Protein AF-A0AB38UM83-F1 (afdb_monomer_lite)

pLDDT: mean 89.96, std 9.41, range [59.03, 97.0]

Secondary structure (DSSP, 8-state):
-PPPP-GGG--S--EEEEETT-TT-SS--HHHHHHHHT-EEEEETT--TTGGGSTTGGGT-

Structure (mmCIF, N/CA/C/O backbone):
data_AF-A0AB38UM83-F1
#
_entry.id   AF-A0AB38UM83-F1
#
loop_
_atom_site.group_PDB
_atom_site.id
_atom_site.type_symbol
_atom_site.label_atom_id
_atom_site.label_alt_id
_atom_site.label_comp_id
_atom_site.label_asym_id
_atom_site.label_entity_id
_atom_site.label_seq_id
_atom_site.pdbx_PDB_ins_code
_atom_site.Cartn_x
_atom_site.Cartn_y
_atom_site.Cartn_z
_atom_site.occupancy
_atom_site.B_iso_or_equiv
_atom_site.auth_seq_id
_atom_site.auth_comp_id
_atom_site.auth_asym_id
_atom_site.auth_atom_id
_atom_site.pdbx_PDB_model_num
ATOM 1 N N . MET A 1 1 ? 14.285 -16.218 7.214 1.00 59.03 1 MET A N 1
ATOM 2 C CA . MET A 1 1 ? 13.102 -15.343 7.051 1.00 59.03 1 MET A CA 1
ATOM 3 C C . MET A 1 1 ? 12.670 -14.799 8.402 1.00 59.03 1 MET A C 1
ATOM 5 O O . MET A 1 1 ? 12.604 -15.570 9.353 1.00 59.03 1 MET A O 1
ATOM 9 N N . ARG A 1 2 ? 12.397 -13.493 8.513 1.00 68.88 2 ARG A N 1
ATOM 10 C CA . ARG A 1 2 ? 11.771 -12.929 9.720 1.00 68.88 2 ARG A CA 1
ATOM 11 C C . ARG A 1 2 ? 10.298 -13.330 9.759 1.00 68.88 2 ARG A C 1
ATOM 13 O O . ARG A 1 2 ? 9.622 -13.300 8.736 1.00 68.88 2 ARG A O 1
ATOM 20 N N . ARG A 1 3 ? 9.815 -13.715 10.939 1.00 83.62 3 ARG A N 1
ATOM 21 C CA . ARG A 1 3 ? 8.407 -14.057 11.162 1.00 83.62 3 ARG A CA 1
ATOM 22 C C . ARG A 1 3 ? 7.577 -12.769 11.160 1.00 83.62 3 ARG A C 1
ATOM 24 O O . ARG A 1 3 ? 7.989 -11.796 11.789 1.00 83.62 3 ARG A O 1
ATOM 31 N N . LEU A 1 4 ? 6.436 -12.766 10.471 1.00 88.06 4 LEU A N 1
ATOM 32 C CA . LEU A 1 4 ? 5.506 -11.634 10.512 1.00 88.06 4 LEU A CA 1
ATOM 33 C C . LEU A 1 4 ? 4.936 -11.451 11.934 1.00 88.06 4 LEU A C 1
ATOM 35 O O . LEU A 1 4 ? 4.774 -12.450 12.652 1.00 88.06 4 LEU A O 1
ATOM 39 N N . PRO A 1 5 ? 4.620 -10.207 12.345 1.00 91.94 5 PRO A N 1
ATOM 40 C CA . PRO A 1 5 ? 3.851 -9.942 13.557 1.00 91.94 5 PRO A CA 1
ATOM 41 C C . PRO A 1 5 ? 2.560 -10.766 13.619 1.00 91.94 5 PRO A C 1
ATOM 43 O O . PRO A 1 5 ? 1.957 -11.078 12.593 1.00 91.94 5 PRO A O 1
ATOM 46 N N . ASN A 1 6 ? 2.098 -11.096 14.827 1.00 94.38 6 ASN A N 1
ATOM 47 C CA . ASN A 1 6 ? 0.825 -11.794 14.992 1.00 94.38 6 ASN A CA 1
ATOM 48 C C . ASN A 1 6 ? -0.331 -10.902 14.509 1.00 94.38 6 ASN A C 1
ATOM 50 O O . ASN A 1 6 ? -0.644 -9.909 15.163 1.00 94.38 6 ASN A O 1
ATOM 54 N N . ALA A 1 7 ? -0.980 -11.288 13.407 1.00 94.69 7 ALA A N 1
ATOM 55 C CA . ALA A 1 7 ? -2.082 -10.539 12.805 1.00 94.69 7 ALA A CA 1
ATOM 56 C C . ALA A 1 7 ? -3.224 -10.237 13.788 1.00 94.69 7 ALA A C 1
ATOM 58 O O . ALA A 1 7 ? -3.800 -9.161 13.735 1.00 94.69 7 ALA A O 1
ATOM 59 N N . ARG A 1 8 ? -3.484 -11.120 14.766 1.00 95.44 8 ARG A N 1
ATOM 60 C CA . ARG A 1 8 ? -4.537 -10.911 15.781 1.00 95.44 8 ARG A CA 1
ATOM 61 C C . ARG A 1 8 ? -4.276 -9.733 16.722 1.00 95.44 8 ARG A C 1
ATOM 63 O O . ARG A 1 8 ? -5.187 -9.323 17.430 1.00 95.44 8 ARG A O 1
ATOM 70 N N . LEU A 1 9 ? -3.037 -9.246 16.789 1.00 96.75 9 LEU A N 1
ATOM 71 C CA . LEU A 1 9 ? -2.649 -8.118 17.638 1.00 96.75 9 LEU A CA 1
ATOM 72 C C . LEU A 1 9 ? -2.601 -6.793 16.871 1.00 96.75 9 LEU A C 1
ATOM 74 O O . LEU A 1 9 ? -2.397 -5.752 17.489 1.00 96.75 9 LEU A O 1
ATOM 78 N N . VAL A 1 10 ? -2.764 -6.816 15.546 1.00 95.50 10 VAL A N 1
ATOM 79 C CA . VAL A 1 10 ? -2.750 -5.608 14.721 1.00 95.50 10 VAL A CA 1
ATOM 80 C C . VAL A 1 10 ? -4.190 -5.216 14.424 1.00 95.50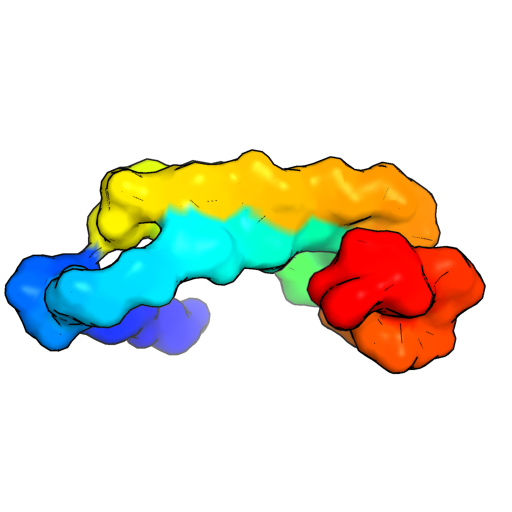 10 VAL A C 1
ATOM 82 O O . VAL A 1 10 ? -4.869 -5.871 13.645 1.00 95.50 10 VAL A O 1
ATOM 85 N N . THR A 1 11 ? -4.665 -4.172 15.100 1.00 95.06 11 THR A N 1
ATOM 86 C CA . THR A 1 11 ? -6.061 -3.703 15.028 1.00 95.06 11 THR A CA 1
ATOM 87 C C . THR A 1 11 ? -6.232 -2.412 14.236 1.00 95.06 11 THR A C 1
ATOM 89 O O . THR A 1 11 ? -7.358 -2.013 13.949 1.00 95.06 11 THR A O 1
ATOM 92 N N . ALA A 1 12 ? -5.130 -1.737 13.904 1.00 96.62 12 ALA A N 1
ATOM 93 C CA . ALA A 1 12 ? -5.163 -0.554 13.061 1.00 96.62 12 ALA A CA 1
ATOM 94 C C . ALA A 1 12 ? -5.543 -0.936 11.618 1.00 96.62 12 ALA A C 1
ATOM 96 O O . ALA A 1 12 ? -5.146 -2.012 11.164 1.00 96.62 12 ALA A O 1
ATOM 97 N N . PRO A 1 13 ? -6.256 -0.064 10.883 1.00 96.19 13 PRO A N 1
ATOM 98 C CA . PRO A 1 13 ? -6.420 -0.218 9.444 1.00 96.19 13 PRO A CA 1
ATOM 99 C C . PRO A 1 13 ? -5.055 -0.306 8.756 1.00 96.19 13 PRO A C 1
ATOM 101 O O . PRO A 1 13 ? -4.143 0.459 9.077 1.00 96.19 13 PRO A O 1
ATOM 104 N N . LEU A 1 14 ? -4.921 -1.242 7.822 1.00 96.38 14 LEU A N 1
ATOM 105 C CA . LEU A 1 14 ? -3.694 -1.476 7.073 1.00 96.38 14 LEU A CA 1
ATOM 106 C C . LEU A 1 14 ? -3.974 -1.388 5.579 1.00 96.38 14 LEU A C 1
ATOM 108 O O . LEU A 1 14 ? -4.967 -1.930 5.100 1.00 96.38 14 LEU A O 1
ATOM 112 N N . LEU A 1 15 ? -3.036 -0.779 4.863 1.00 96.19 15 LEU A N 1
ATOM 113 C CA . LEU A 1 15 ? -2.871 -0.932 3.427 1.00 96.19 15 LEU A CA 1
ATOM 114 C C . LEU A 1 15 ? -1.501 -1.566 3.195 1.00 96.19 15 LEU A C 1
ATOM 116 O O . LEU A 1 15 ? -0.497 -1.100 3.742 1.00 96.19 15 LEU A O 1
ATOM 120 N N . ILE A 1 16 ? -1.460 -2.649 2.425 1.00 95.44 16 ILE A N 1
ATOM 121 C CA . ILE A 1 16 ? -0.212 -3.311 2.056 1.00 95.44 16 ILE A CA 1
ATOM 122 C C . ILE A 1 16 ? 0.208 -2.827 0.670 1.00 95.44 16 ILE A C 1
ATOM 124 O O . ILE A 1 16 ? -0.553 -2.937 -0.284 1.00 95.44 16 ILE A O 1
ATOM 128 N N . LEU A 1 17 ? 1.439 -2.336 0.555 1.00 94.94 17 LEU A N 1
ATOM 129 C CA . LEU A 1 17 ? 2.013 -1.896 -0.716 1.00 94.94 17 LEU A CA 1
ATOM 130 C C . LEU A 1 17 ? 3.002 -2.948 -1.225 1.00 94.94 17 LEU A C 1
ATOM 132 O O . LEU A 1 17 ? 3.791 -3.497 -0.447 1.00 94.94 17 LEU A O 1
ATOM 136 N N . GLY A 1 18 ? 2.959 -3.228 -2.522 1.00 93.81 18 GLY A N 1
ATOM 137 C CA . GLY A 1 18 ? 3.904 -4.097 -3.214 1.00 93.81 18 GLY A CA 1
ATOM 138 C C . GLY A 1 18 ? 4.422 -3.463 -4.499 1.00 93.81 18 GLY A C 1
ATOM 139 O O . GLY A 1 18 ? 3.800 -2.567 -5.060 1.00 93.81 18 GLY A O 1
ATOM 140 N N . ALA A 1 19 ? 5.564 -3.950 -4.967 1.00 94.19 19 ALA A N 1
ATOM 141 C CA . ALA A 1 19 ? 6.230 -3.495 -6.181 1.00 94.19 19 ALA A CA 1
ATOM 142 C C . ALA A 1 19 ? 6.341 -4.669 -7.160 1.00 94.19 19 ALA A C 1
ATOM 144 O O . ALA A 1 19 ? 6.847 -5.728 -6.777 1.00 94.19 19 ALA A O 1
ATOM 145 N N . SER A 1 20 ? 5.866 -4.505 -8.400 1.00 91.75 20 SER A N 1
ATOM 146 C CA . SER A 1 20 ? 5.866 -5.594 -9.393 1.00 91.75 20 SER A CA 1
ATOM 147 C C . SER A 1 20 ? 7.272 -6.063 -9.762 1.00 91.75 20 SER A C 1
ATOM 149 O O . SER A 1 20 ? 7.467 -7.243 -10.057 1.00 91.75 20 SER A O 1
ATOM 151 N N . ASP A 1 21 ? 8.249 -5.155 -9.702 1.00 91.75 21 ASP A N 1
ATOM 152 C CA . ASP A 1 21 ? 9.618 -5.386 -10.155 1.00 91.75 21 ASP A CA 1
ATOM 1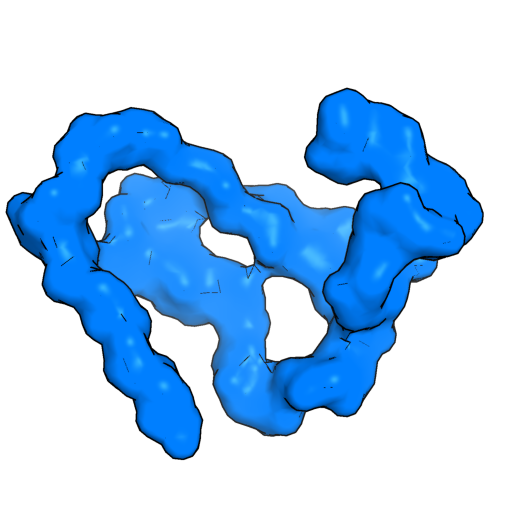53 C C . ASP A 1 21 ? 10.594 -5.505 -8.969 1.00 91.75 21 ASP A C 1
ATOM 155 O O . ASP A 1 21 ? 11.816 -5.391 -9.128 1.00 91.75 21 ASP A O 1
ATOM 159 N N . ASP A 1 22 ? 10.080 -5.776 -7.760 1.00 91.75 22 ASP A N 1
ATOM 160 C CA . ASP A 1 22 ? 10.896 -6.022 -6.572 1.00 91.75 22 ASP A CA 1
ATOM 161 C C . ASP A 1 22 ? 11.633 -7.371 -6.663 1.00 91.75 22 ASP A C 1
ATOM 163 O O . ASP A 1 22 ? 11.173 -8.417 -6.201 1.00 91.75 22 ASP A O 1
ATOM 167 N N . ARG A 1 23 ? 12.852 -7.328 -7.206 1.00 87.25 23 ARG A N 1
ATOM 168 C CA . ARG A 1 23 ? 13.759 -8.487 -7.294 1.00 87.25 23 ARG A CA 1
ATOM 169 C C . ARG A 1 23 ? 14.459 -8.837 -5.977 1.00 87.25 23 ARG A C 1
ATOM 171 O O . ARG A 1 23 ? 15.188 -9.826 -5.929 1.00 87.25 23 ARG A O 1
ATOM 178 N N . SER A 1 24 ? 14.279 -8.045 -4.918 1.00 86.06 24 SER A N 1
ATOM 179 C CA . SER A 1 24 ? 14.812 -8.337 -3.579 1.00 86.06 24 SER A CA 1
ATOM 180 C C . SER A 1 24 ? 13.990 -9.424 -2.877 1.00 86.06 24 SER A C 1
ATOM 182 O O . SER A 1 24 ? 14.494 -10.135 -2.001 1.00 86.06 24 SER A O 1
ATOM 184 N N . ARG A 1 25 ? 12.716 -9.598 -3.260 1.00 73.06 25 ARG A N 1
ATOM 185 C CA . ARG A 1 25 ? 11.861 -10.654 -2.707 1.00 73.06 25 ARG A CA 1
ATOM 186 C C . ARG A 1 25 ? 12.017 -11.947 -3.496 1.00 73.06 25 ARG A C 1
ATOM 188 O O . ARG A 1 25 ? 11.594 -12.057 -4.638 1.00 73.06 25 ARG A O 1
ATOM 195 N N . VAL A 1 26 ? 12.600 -12.945 -2.838 1.00 59.66 26 VAL A N 1
ATOM 196 C CA . VAL A 1 26 ? 12.787 -14.293 -3.399 1.00 59.66 26 VAL A CA 1
ATOM 197 C C . VAL A 1 26 ? 11.581 -15.198 -3.115 1.00 59.66 26 VAL A C 1
ATOM 199 O O . VAL A 1 26 ? 11.265 -16.056 -3.927 1.00 59.66 26 VAL A O 1
ATOM 202 N N . ASP A 1 27 ? 10.861 -14.965 -2.010 1.00 59.06 27 ASP A N 1
ATOM 203 C CA . ASP A 1 27 ? 9.769 -15.829 -1.551 1.00 59.06 27 ASP A CA 1
ATOM 204 C C . ASP A 1 27 ? 8.606 -15.014 -0.959 1.00 59.06 27 ASP A C 1
ATOM 206 O O . ASP A 1 27 ? 8.715 -14.416 0.119 1.00 59.06 27 ASP A O 1
ATOM 210 N N . GLY A 1 28 ? 7.466 -15.044 -1.649 1.00 64.50 28 GLY A N 1
ATOM 211 C CA . GLY A 1 28 ? 6.226 -14.396 -1.229 1.00 64.50 28 GLY A CA 1
ATOM 212 C C . GLY A 1 28 ? 6.126 -12.917 -1.621 1.00 64.50 28 GLY A C 1
ATOM 213 O O . GLY A 1 28 ? 7.022 -12.109 -1.373 1.00 64.50 28 GLY A O 1
ATOM 214 N N . ASP A 1 29 ? 4.974 -12.578 -2.188 1.00 81.69 29 ASP A N 1
ATOM 215 C CA . ASP A 1 29 ? 4.565 -11.227 -2.576 1.00 81.69 29 ASP A CA 1
ATOM 216 C C . ASP A 1 29 ? 3.753 -10.549 -1.445 1.00 81.69 29 ASP A C 1
ATOM 218 O O . ASP A 1 29 ? 3.198 -11.215 -0.563 1.00 81.69 29 ASP A O 1
ATOM 222 N N . ALA A 1 30 ? 3.670 -9.220 -1.474 1.00 91.12 30 ALA A N 1
ATOM 223 C CA . ALA A 1 30 ? 2.762 -8.379 -0.700 1.00 91.12 30 ALA A CA 1
ATOM 224 C C . ALA A 1 30 ? 1.329 -8.941 -0.629 1.00 91.12 30 ALA A C 1
ATOM 226 O O . ALA A 1 30 ? 0.722 -8.908 0.442 1.00 91.12 30 ALA A O 1
ATOM 227 N N . SER A 1 31 ? 0.820 -9.579 -1.689 1.00 91.44 31 SER A N 1
ATOM 228 C CA . SER A 1 31 ? -0.489 -10.254 -1.672 1.00 91.44 31 SER A CA 1
ATOM 229 C C . SER A 1 31 ? -0.606 -11.352 -0.604 1.00 91.44 31 SER A C 1
ATOM 231 O O . SER A 1 31 ? -1.667 -11.549 -0.008 1.00 91.44 31 SER A O 1
ATOM 233 N N . ALA A 1 32 ? 0.475 -12.088 -0.323 1.00 91.69 32 ALA A N 1
ATOM 234 C CA . ALA A 1 32 ? 0.480 -13.100 0.734 1.00 91.69 32 ALA A CA 1
ATOM 235 C C . ALA A 1 32 ? 0.418 -12.454 2.127 1.00 91.69 32 ALA A C 1
ATOM 237 O O . ALA A 1 32 ? -0.261 -12.967 3.016 1.00 91.69 32 ALA A O 1
ATOM 238 N N . VAL A 1 33 ? 1.082 -11.309 2.304 1.00 92.50 33 VAL A N 1
ATOM 239 C CA . VAL A 1 33 ? 1.024 -10.518 3.541 1.00 92.50 33 VAL A CA 1
ATOM 240 C C . VAL A 1 33 ? -0.384 -9.956 3.744 1.00 92.50 33 VAL A C 1
ATOM 242 O O . VAL A 1 33 ? -0.946 -10.103 4.826 1.00 92.50 33 VAL A O 1
ATOM 245 N N . ALA A 1 34 ? -0.995 -9.411 2.695 1.00 94.69 34 ALA A N 1
ATOM 246 C CA . ALA A 1 34 ? -2.362 -8.899 2.726 1.00 94.69 34 ALA A CA 1
ATOM 247 C C . ALA A 1 34 ? -3.376 -9.963 3.171 1.00 94.69 34 ALA A C 1
ATOM 249 O O . ALA A 1 34 ? -4.209 -9.702 4.036 1.00 94.69 34 ALA A O 1
ATOM 250 N N . ARG A 1 35 ? -3.232 -11.210 2.697 1.00 94.00 35 ARG A N 1
ATOM 251 C CA . ARG A 1 35 ? -4.052 -12.344 3.166 1.00 94.00 35 ARG A CA 1
ATOM 252 C C . ARG A 1 35 ? -3.866 -12.648 4.652 1.00 94.00 35 ARG A C 1
ATOM 254 O O . ARG A 1 35 ? -4.840 -12.981 5.319 1.00 94.00 35 ARG A O 1
ATOM 261 N N . VAL A 1 36 ? -2.641 -12.549 5.174 1.00 94.62 36 VAL A N 1
ATOM 262 C CA . VAL A 1 36 ? -2.353 -12.784 6.601 1.00 94.62 36 VAL A CA 1
ATOM 263 C C . VAL A 1 36 ? -3.026 -11.734 7.483 1.00 94.62 36 VAL A C 1
ATOM 265 O O . VAL A 1 36 ? -3.538 -12.080 8.546 1.00 94.62 36 VAL A O 1
ATOM 268 N N . TYR A 1 37 ? -3.034 -10.476 7.043 1.00 95.56 37 TYR A N 1
ATOM 269 C CA . TYR A 1 37 ? -3.612 -9.360 7.795 1.00 95.56 37 TYR A CA 1
ATOM 270 C C . TYR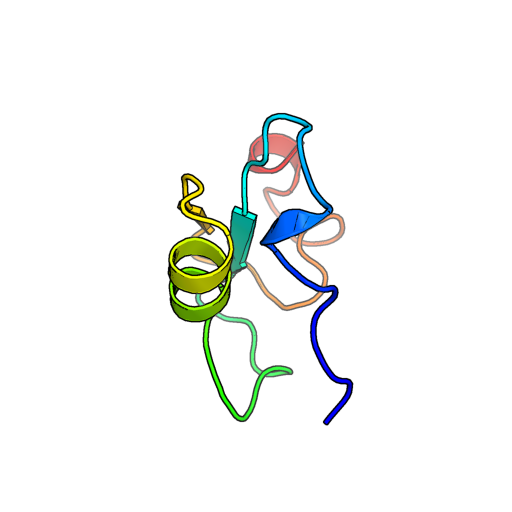 A 1 37 ? -5.068 -9.044 7.438 1.00 95.56 37 TYR A C 1
ATOM 272 O O . TYR A 1 37 ? -5.648 -8.167 8.066 1.00 95.56 37 TYR A O 1
ATOM 280 N N . GLN A 1 38 ? -5.664 -9.755 6.474 1.00 95.88 38 GLN A N 1
ATOM 281 C CA . GLN A 1 38 ? -6.998 -9.460 5.932 1.00 95.88 38 GLN A CA 1
ATOM 282 C C . GLN A 1 38 ? -7.142 -7.985 5.519 1.00 95.88 38 GLN A C 1
ATOM 284 O O . GLN A 1 38 ? -8.146 -7.342 5.813 1.00 95.88 38 GLN A O 1
ATOM 289 N N . ALA A 1 39 ? -6.102 -7.464 4.872 1.00 96.88 39 ALA A N 1
ATOM 290 C CA . ALA A 1 39 ? -5.981 -6.069 4.477 1.00 96.88 39 ALA A CA 1
ATOM 291 C C . ALA A 1 39 ? -6.018 -5.926 2.953 1.00 96.88 39 ALA A C 1
ATOM 293 O O . ALA A 1 39 ? -5.752 -6.891 2.228 1.00 96.88 39 ALA A O 1
ATOM 294 N N . ASP A 1 40 ? -6.302 -4.713 2.487 1.00 97.00 40 ASP A N 1
ATOM 295 C CA . ASP A 1 40 ? -6.187 -4.373 1.073 1.00 97.00 40 ASP A CA 1
ATOM 296 C C . ASP A 1 40 ? -4.721 -4.370 0.631 1.00 97.00 40 ASP A C 1
ATOM 298 O O . ASP A 1 40 ? -3.794 -4.171 1.430 1.00 97.00 40 ASP A O 1
ATOM 302 N N . VAL A 1 41 ? -4.518 -4.610 -0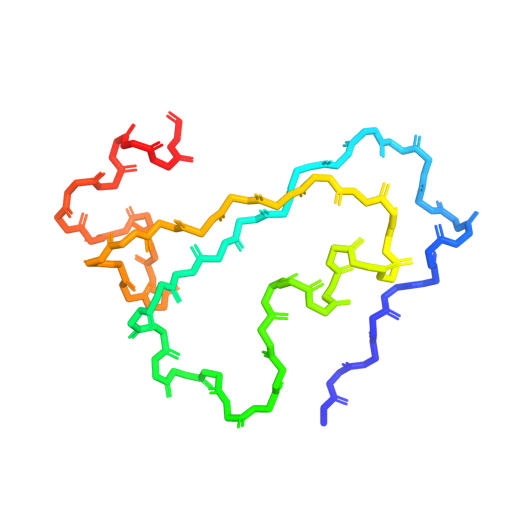.664 1.00 95.94 41 VAL A N 1
ATOM 303 C CA . VAL A 1 41 ? -3.199 -4.610 -1.291 1.00 95.94 41 VAL A CA 1
ATOM 304 C C . VAL A 1 41 ? -3.207 -3.782 -2.561 1.00 95.94 41 VAL A C 1
ATOM 306 O O . VAL A 1 41 ? -4.097 -3.928 -3.398 1.00 95.94 41 VAL A O 1
ATOM 309 N N . GLU A 1 42 ? -2.176 -2.963 -2.716 1.00 95.56 42 GLU A N 1
ATOM 310 C CA . GLU A 1 42 ? -1.898 -2.232 -3.943 1.00 95.56 42 GLU A CA 1
ATOM 311 C C . GLU A 1 42 ? -0.512 -2.615 -4.455 1.00 95.56 42 GLU A C 1
ATOM 313 O O . GLU A 1 42 ? 0.493 -2.484 -3.752 1.00 95.56 42 GLU A O 1
ATOM 318 N N . ILE A 1 43 ? -0.475 -3.148 -5.676 1.00 93.50 43 ILE A N 1
ATOM 319 C CA . ILE A 1 43 ? 0.763 -3.521 -6.353 1.00 93.50 43 ILE A CA 1
ATOM 320 C C . ILE A 1 43 ? 1.055 -2.458 -7.403 1.00 93.50 43 ILE A C 1
ATOM 322 O O . ILE A 1 43 ? 0.308 -2.319 -8.372 1.00 93.50 43 ILE A O 1
ATOM 326 N N . PHE A 1 44 ? 2.148 -1.729 -7.212 1.00 94.00 44 PHE A N 1
ATOM 327 C CA . PHE A 1 44 ? 2.571 -0.669 -8.113 1.00 94.00 44 PHE A CA 1
ATOM 328 C C . PHE A 1 44 ? 3.383 -1.268 -9.267 1.00 94.00 44 PHE A C 1
ATOM 330 O O . PHE A 1 44 ? 4.386 -1.950 -9.005 1.00 94.00 44 PHE A O 1
ATOM 337 N N . PRO A 1 45 ? 2.960 -1.051 -10.527 1.00 92.38 45 PRO A N 1
ATOM 338 C CA . PRO A 1 45 ? 3.741 -1.449 -11.689 1.00 92.38 45 PRO A CA 1
ATOM 339 C C . PRO A 1 45 ? 5.003 -0.589 -11.814 1.00 92.38 45 PRO A C 1
ATOM 341 O O . PRO A 1 45 ? 5.058 0.519 -11.279 1.00 92.38 45 PRO A O 1
ATOM 344 N N . ASP A 1 46 ? 6.005 -1.104 -12.528 1.00 92.62 46 ASP A N 1
ATOM 345 C CA . ASP A 1 46 ? 7.266 -0.414 -12.839 1.00 92.62 46 ASP A CA 1
ATOM 346 C C . ASP A 1 46 ? 8.054 0.054 -11.595 1.00 92.62 46 ASP A C 1
ATOM 348 O O . ASP A 1 46 ? 8.925 0.918 -11.690 1.00 92.62 46 ASP A O 1
ATOM 352 N N . MET A 1 47 ? 7.752 -0.504 -10.412 1.00 94.00 47 MET A N 1
ATOM 353 C CA . MET A 1 47 ? 8.406 -0.169 -9.146 1.00 94.00 47 MET A CA 1
ATOM 354 C C . MET A 1 47 ? 9.337 -1.280 -8.672 1.00 94.00 47 MET A C 1
ATOM 356 O O . MET A 1 47 ? 8.961 -2.453 -8.626 1.00 94.00 47 MET A O 1
ATOM 360 N N . GLY A 1 48 ? 10.539 -0.880 -8.251 1.00 92.50 48 GLY A N 1
ATOM 361 C CA . GLY A 1 48 ? 11.530 -1.731 -7.599 1.00 92.50 48 GLY A CA 1
ATOM 362 C C . GLY A 1 48 ? 11.390 -1.781 -6.074 1.00 92.50 48 GLY A C 1
ATOM 363 O O . GLY A 1 48 ? 10.467 -1.232 -5.476 1.00 92.50 48 GLY A O 1
ATOM 364 N N . HIS A 1 49 ? 12.357 -2.431 -5.419 1.00 93.06 49 HIS A N 1
ATOM 365 C CA . HIS A 1 49 ? 12.351 -2.647 -3.965 1.00 93.06 49 HIS A CA 1
ATOM 366 C C . HIS A 1 49 ? 12.260 -1.349 -3.153 1.00 93.06 49 HIS A C 1
ATOM 368 O O . HIS A 1 49 ? 11.616 -1.292 -2.106 1.00 93.06 49 HIS A O 1
ATOM 374 N N . VAL A 1 50 ? 12.931 -0.298 -3.624 1.00 93.38 50 VAL A N 1
ATOM 375 C CA . VAL A 1 50 ? 13.031 0.973 -2.909 1.00 93.38 50 VAL A CA 1
ATOM 376 C C . VAL A 1 50 ? 12.018 1.959 -3.482 1.00 93.38 50 VAL A C 1
ATOM 378 O O . VAL A 1 50 ? 12.381 3.036 -3.935 1.00 93.38 50 VAL A O 1
ATOM 381 N N . MET A 1 51 ? 10.738 1.572 -3.451 1.00 92.94 51 MET A N 1
ATOM 382 C CA . MET A 1 51 ? 9.612 2.251 -4.117 1.00 92.94 51 MET A CA 1
ATOM 383 C C . MET A 1 51 ? 9.607 3.780 -3.949 1.00 92.94 51 MET A C 1
ATOM 385 O O . MET A 1 51 ? 9.345 4.508 -4.897 1.00 92.94 51 MET A O 1
ATOM 389 N N . MET A 1 52 ? 9.962 4.281 -2.759 1.00 94.75 52 MET A N 1
ATOM 390 C CA . MET A 1 52 ? 9.980 5.720 -2.449 1.00 94.75 52 MET A CA 1
ATOM 391 C C . MET A 1 52 ? 11.166 6.499 -3.046 1.00 94.75 52 MET A C 1
ATOM 393 O O . MET A 1 52 ? 11.268 7.706 -2.846 1.00 94.75 52 MET A O 1
ATOM 397 N N . LEU A 1 53 ? 12.081 5.825 -3.744 1.00 93.69 53 LEU A N 1
ATOM 398 C CA . LEU A 1 53 ? 13.211 6.425 -4.460 1.00 93.69 53 LEU A CA 1
ATOM 399 C C . LEU A 1 53 ? 13.138 6.190 -5.977 1.00 93.69 53 LEU A C 1
ATOM 401 O O . LEU A 1 53 ? 13.969 6.725 -6.710 1.00 93.69 53 LEU A O 1
ATOM 405 N N . GLU A 1 54 ? 12.171 5.400 -6.445 1.00 93.00 54 GLU A N 1
ATOM 406 C CA . GLU A 1 54 ? 11.990 5.094 -7.863 1.00 93.00 54 GLU A CA 1
ATOM 407 C C . GLU A 1 54 ? 11.355 6.270 -8.624 1.00 93.00 54 GLU A C 1
ATOM 409 O O . GLU A 1 54 ? 10.713 7.167 -8.062 1.00 93.00 54 GLU A O 1
ATOM 414 N N . SER A 1 55 ? 11.503 6.277 -9.949 1.00 92.50 55 SER A N 1
ATOM 415 C CA . SER A 1 55 ? 10.768 7.220 -10.794 1.00 92.50 55 SER A CA 1
ATOM 416 C C . SER A 1 55 ? 9.265 6.973 -10.675 1.00 92.50 55 SER A C 1
ATOM 418 O O . SER A 1 55 ? 8.810 5.868 -10.929 1.00 92.50 55 SER A O 1
ATOM 420 N N . GLY A 1 56 ? 8.482 8.000 -10.336 1.00 90.81 56 GLY A N 1
ATOM 421 C CA . GLY A 1 56 ? 7.034 7.848 -10.13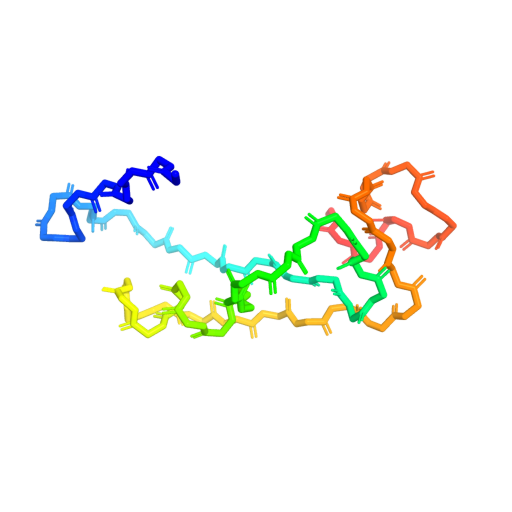4 1.00 90.81 56 GLY A CA 1
ATOM 422 C C . GLY A 1 56 ? 6.617 7.542 -8.691 1.00 90.81 56 GLY A C 1
ATOM 423 O O . GLY A 1 56 ? 5.426 7.353 -8.445 1.00 90.81 56 GLY A O 1
ATOM 424 N N . TRP A 1 57 ? 7.553 7.589 -7.732 1.00 94.06 57 TRP A N 1
ATOM 425 C CA . TRP A 1 57 ? 7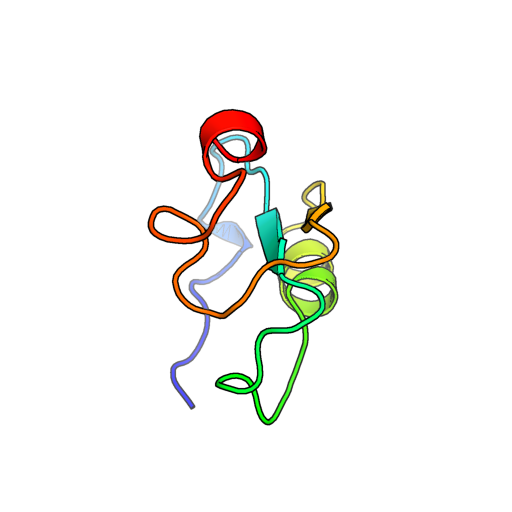.295 7.335 -6.306 1.00 94.06 57 TRP A CA 1
ATOM 426 C C . TRP A 1 57 ? 6.145 8.149 -5.695 1.00 94.06 57 TRP A C 1
ATOM 428 O O . TRP A 1 57 ? 5.509 7.691 -4.756 1.00 94.06 57 TRP A O 1
ATOM 438 N N . HIS A 1 58 ? 5.835 9.331 -6.237 1.00 92.81 58 HIS A N 1
ATOM 439 C CA . HIS A 1 58 ? 4.711 10.164 -5.792 1.00 92.81 58 HIS A CA 1
ATOM 440 C C . HIS A 1 58 ? 3.349 9.457 -5.881 1.00 92.81 58 HIS A C 1
ATOM 442 O O . HIS A 1 58 ? 2.404 9.903 -5.254 1.00 92.81 58 HIS A O 1
ATOM 448 N N . SER A 1 59 ? 3.227 8.389 -6.677 1.00 90.31 59 SER A N 1
ATOM 449 C CA . SER A 1 59 ? 2.014 7.559 -6.712 1.00 90.31 59 SER A CA 1
ATOM 450 C C . SER A 1 59 ? 1.869 6.650 -5.488 1.00 90.31 59 SER A C 1
ATOM 452 O O . SER A 1 59 ? 0.761 6.234 -5.174 1.00 90.31 59 SER A O 1
ATOM 454 N N . VAL A 1 60 ? 2.973 6.361 -4.797 1.00 88.50 60 VAL A N 1
ATOM 455 C CA . VAL A 1 60 ? 3.038 5.468 -3.633 1.00 88.50 60 VAL A CA 1
ATOM 456 C C . VAL A 1 60 ? 2.778 6.231 -2.317 1.00 88.50 60 VAL A C 1
ATOM 458 O O . VAL A 1 60 ? 2.483 5.598 -1.303 1.00 88.50 60 VAL A O 1
ATOM 461 N N . ALA A 1 61 ? 2.922 7.565 -2.309 1.00 78.06 61 ALA A N 1
ATOM 462 C CA . ALA A 1 61 ? 2.954 8.427 -1.116 1.00 78.06 61 ALA A CA 1
ATOM 463 C C . ALA A 1 61 ? 1.752 9.375 -0.989 1.00 78.06 61 ALA A C 1
ATOM 465 O O . ALA A 1 61 ? 1.320 9.936 -2.019 1.00 78.06 61 ALA A O 1
#

Foldseek 3Di:
DDDDPQLVPDPDADEFEWEPAAPVDPDDTSVVVCVRNVHHYDYDYPAYPPLCPDVPSVVVD

Organism: NCBI:txid1487726

InterPro domains:
  IPR029058 Alpha/Beta hydrolase fold [G3DSA:3.40.50.1820] (1-57)
  IPR029058 Alpha/Beta hydrolase fold [SSF53474] (4-55)

Sequence (61 aa):
MRRLPNARLVTAPLLILGASDDRSRVDGDASAVARVYQADVEIFPDMGHVMMLESGWHSVA

Radius of gyration: 12.32 Å; chains: 1; bounding box: 22×26×30 Å